Protein AF-A0A959T9B8-F1 (afdb_monomer_lite)

Secondary structure (DSSP, 8-state):
----HHHHHHHHHHHHHH-TTT-THHHHHHHHHHHHTT-HHHHHHHHHHHHHH---HHHHHHHHHHHHHHHHHHHHTTSPPP-------TTT--SS-EEEEEE-TTS-EEEEEEEEE-TTSTTTSEEEEEEEEEB-TTS-B-

Radius of gyration: 22.41 Å; chains: 1; bounding box: 40×40×54 Å

Sequence (142 aa):
LRGNDTEAMRWYREALQLAPRYFPNAYLHLADIEFRNQEYTAAEGHYKTFLDLNQDPVRADRARLGIDNCTFAARAIKQPVPFEPVNLGPGVNSAEPEYYPCVTADDRTLIYTRRVTAPEVRPYGMQEDFFVSHRGEDGSWG

Structure (mmCIF, N/CA/C/O backbone):
data_AF-A0A959T9B8-F1
#
_entry.id   AF-A0A959T9B8-F1
#
loop_
_atom_site.group_PDB
_atom_site.id
_atom_site.type_symbol
_atom_site.label_atom_id
_atom_site.label_alt_id
_atom_site.label_comp_id
_atom_site.label_asym_id
_atom_site.label_entity_id
_atom_site.label_seq_id
_atom_site.pdbx_PDB_ins_code
_atom_site.Cartn_x
_atom_site.Cartn_y
_atom_site.Cartn_z
_atom_site.occupancy
_atom_site.B_iso_or_equiv
_atom_site.auth_seq_id
_atom_site.auth_comp_id
_atom_site.auth_asym_id
_atom_site.auth_atom_id
_atom_site.pdbx_PDB_model_num
ATOM 1 N N . LEU A 1 1 ? 3.218 16.725 2.163 1.00 40.81 1 LEU A N 1
ATOM 2 C CA . LEU A 1 1 ? 3.086 16.951 3.620 1.00 40.81 1 LEU A CA 1
ATOM 3 C C . LEU A 1 1 ? 3.077 15.587 4.299 1.00 40.81 1 LEU A C 1
ATOM 5 O O . LEU A 1 1 ? 2.095 14.874 4.154 1.00 40.81 1 LEU A O 1
ATOM 9 N N . ARG A 1 2 ? 4.174 15.163 4.939 1.00 55.22 2 ARG A N 1
ATOM 10 C CA . ARG A 1 2 ? 4.113 13.999 5.838 1.00 55.22 2 ARG A CA 1
ATOM 11 C C . ARG A 1 2 ? 3.491 14.498 7.142 1.00 55.22 2 ARG A C 1
ATOM 13 O O . ARG A 1 2 ? 4.006 15.456 7.710 1.00 55.22 2 ARG A O 1
ATOM 20 N N . GLY A 1 3 ? 2.350 13.939 7.539 1.00 70.88 3 GLY A N 1
ATOM 21 C CA . GLY A 1 3 ? 1.735 14.252 8.830 1.00 70.88 3 GLY A CA 1
ATOM 22 C C . GLY A 1 3 ? 2.650 13.834 9.985 1.00 70.88 3 GLY A C 1
ATOM 23 O O . GLY A 1 3 ? 3.479 12.938 9.823 1.00 70.88 3 GLY A O 1
ATOM 24 N N . ASN A 1 4 ? 2.523 14.493 11.139 1.00 90.44 4 ASN A N 1
ATOM 25 C CA . ASN A 1 4 ? 3.246 14.118 12.354 1.00 90.44 4 ASN A CA 1
ATOM 26 C C . ASN A 1 4 ? 2.529 12.944 13.043 1.00 90.44 4 ASN A C 1
ATOM 28 O O . ASN A 1 4 ? 1.703 13.146 13.934 1.00 90.44 4 ASN A O 1
ATOM 32 N N . ASP A 1 5 ? 2.808 11.721 12.588 1.00 93.31 5 ASP A N 1
ATOM 33 C CA . ASP A 1 5 ? 2.138 10.508 13.073 1.00 93.31 5 ASP A CA 1
ATOM 34 C C . ASP A 1 5 ? 2.320 10.292 14.583 1.00 93.31 5 ASP A C 1
ATOM 36 O O . ASP A 1 5 ? 1.361 9.944 15.269 1.00 93.31 5 ASP A O 1
ATOM 40 N N . THR A 1 6 ? 3.513 10.560 15.123 1.00 93.31 6 THR A N 1
ATOM 41 C CA . THR A 1 6 ? 3.810 10.412 16.557 1.00 93.31 6 THR A CA 1
ATOM 42 C C . THR A 1 6 ? 2.903 11.286 17.415 1.00 93.31 6 THR A C 1
ATOM 44 O O . THR A 1 6 ? 2.336 10.835 18.412 1.00 93.31 6 THR A O 1
ATOM 47 N N . GLU A 1 7 ? 2.741 12.548 17.021 1.00 95.38 7 GLU A N 1
ATOM 48 C CA . GLU A 1 7 ? 1.877 13.482 17.734 1.00 95.38 7 GLU A CA 1
ATOM 49 C C . GLU A 1 7 ? 0.398 13.117 17.577 1.00 95.38 7 GLU A C 1
ATOM 51 O O . GLU A 1 7 ? -0.347 13.151 18.557 1.00 95.38 7 GLU A O 1
ATOM 56 N N . ALA A 1 8 ? -0.017 12.696 16.379 1.00 95.31 8 ALA A N 1
ATOM 57 C CA . ALA A 1 8 ? -1.379 12.235 16.140 1.00 95.31 8 ALA A CA 1
ATOM 58 C C . ALA A 1 8 ? -1.734 11.032 17.030 1.00 95.31 8 ALA A C 1
ATOM 60 O O . ALA A 1 8 ? -2.769 11.051 17.695 1.00 95.31 8 ALA A O 1
ATOM 61 N N . MET A 1 9 ? -0.864 10.018 17.107 1.00 96.31 9 MET A N 1
ATOM 62 C CA . MET A 1 9 ? -1.078 8.854 17.975 1.00 96.31 9 MET A CA 1
ATOM 63 C C . MET A 1 9 ? -1.196 9.250 19.446 1.00 96.31 9 MET A C 1
ATOM 65 O O . MET A 1 9 ? -2.078 8.742 20.137 1.00 96.31 9 MET A O 1
ATOM 69 N N . ARG A 1 10 ? -0.354 10.179 19.927 1.00 96.56 10 ARG A N 1
ATOM 70 C CA . ARG A 1 10 ? -0.446 10.680 21.307 1.00 96.56 10 ARG A CA 1
ATOM 71 C C . ARG A 1 10 ? -1.829 11.266 21.590 1.00 96.56 10 ARG A C 1
ATOM 73 O O . ARG A 1 10 ? -2.467 10.863 22.559 1.00 96.56 10 ARG A O 1
ATOM 80 N N . TRP A 1 11 ? -2.313 12.161 20.731 1.00 96.81 11 TRP A N 1
ATOM 81 C CA . TRP A 1 11 ? -3.612 12.807 20.928 1.00 96.81 11 TRP A CA 1
ATOM 82 C C . TRP A 1 11 ? -4.790 11.837 20.826 1.00 96.81 11 TRP A C 1
ATOM 84 O O . TRP A 1 11 ? -5.719 11.927 21.627 1.00 96.81 11 TRP A O 1
ATOM 94 N N . TYR A 1 12 ? -4.752 10.876 19.897 1.00 97.31 12 TYR A N 1
ATOM 95 C CA . TYR A 1 12 ? -5.780 9.834 19.831 1.00 97.31 12 TYR A CA 1
ATOM 96 C C . TYR A 1 12 ? -5.805 8.979 21.100 1.00 97.31 12 TYR A C 1
ATOM 98 O O . TYR A 1 12 ? -6.882 8.719 21.632 1.00 97.31 12 TYR A O 1
ATOM 106 N N . ARG A 1 13 ? -4.637 8.582 21.621 1.00 97.19 13 ARG A N 1
ATOM 107 C CA . ARG A 1 13 ? -4.535 7.807 22.867 1.00 97.19 13 ARG A CA 1
ATOM 108 C C . ARG A 1 13 ? -5.095 8.584 24.058 1.00 97.19 13 ARG A C 1
ATOM 110 O O . ARG A 1 13 ? -5.881 8.025 24.816 1.00 97.19 13 ARG A O 1
ATOM 117 N N . GLU A 1 14 ? -4.760 9.866 24.192 1.00 97.38 14 GLU A N 1
ATOM 118 C CA . GLU A 1 14 ? -5.315 10.730 25.246 1.00 97.38 14 GLU A CA 1
ATOM 119 C C . GLU A 1 14 ? -6.841 10.883 25.122 1.00 97.38 14 GLU A C 1
ATOM 121 O O . GLU A 1 14 ? -7.567 10.706 26.101 1.00 97.38 14 GLU A O 1
ATOM 126 N N . ALA A 1 15 ? -7.357 11.135 23.916 1.00 96.31 15 ALA A N 1
ATOM 127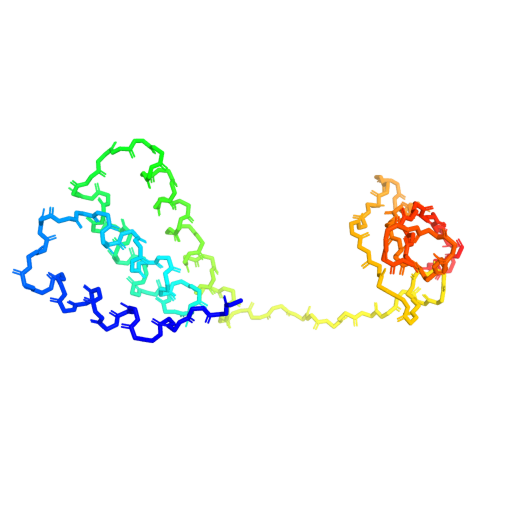 C CA . ALA A 1 15 ? -8.796 11.269 23.687 1.00 96.31 15 ALA A CA 1
ATOM 128 C C . ALA A 1 15 ? -9.566 9.980 24.031 1.00 96.31 15 ALA A C 1
ATOM 130 O O . ALA A 1 15 ? -10.628 10.034 24.657 1.00 96.31 15 ALA A O 1
ATOM 131 N N . LEU A 1 16 ? -9.018 8.819 23.663 1.00 97.00 16 LEU A N 1
ATOM 132 C CA . LEU A 1 16 ? -9.616 7.513 23.944 1.00 97.00 16 LEU A CA 1
ATOM 133 C C . LEU A 1 16 ? -9.558 7.138 25.432 1.00 97.00 16 LEU A C 1
ATOM 135 O O . LEU A 1 16 ? -10.438 6.419 25.899 1.00 97.00 16 LEU A O 1
ATOM 139 N N . GLN A 1 17 ? -8.582 7.643 26.194 1.00 96.00 17 GLN A N 1
ATOM 140 C CA . GLN A 1 17 ? -8.567 7.499 27.656 1.00 96.00 17 GLN A CA 1
ATOM 141 C C . GLN A 1 17 ? -9.678 8.316 28.324 1.00 96.00 17 GLN A C 1
ATOM 143 O O . GLN A 1 17 ? -10.295 7.848 29.279 1.00 96.00 17 GLN A O 1
ATOM 148 N N . LEU A 1 18 ? -9.945 9.525 27.822 1.00 96.75 18 LEU A N 1
ATOM 149 C CA . LEU A 1 18 ? -10.952 10.425 28.390 1.00 96.75 18 LEU A CA 1
ATOM 150 C C . LEU A 1 18 ? -12.382 9.996 28.052 1.00 96.75 18 LEU A C 1
ATOM 152 O O . LEU A 1 18 ? -13.266 10.048 28.906 1.00 96.75 18 LEU A O 1
ATOM 156 N N . ALA A 1 19 ? -12.628 9.599 26.804 1.00 95.06 19 ALA A N 1
ATOM 157 C CA . ALA A 1 19 ? -13.973 9.326 26.312 1.00 95.06 19 ALA A CA 1
ATOM 158 C C . ALA A 1 19 ? -13.985 8.151 25.313 1.00 95.06 19 ALA A C 1
ATOM 160 O O . ALA A 1 19 ? -14.275 8.346 24.128 1.00 95.06 19 ALA A O 1
ATOM 161 N N . PRO A 1 20 ? -13.733 6.908 25.773 1.00 93.19 20 PRO A N 1
ATOM 162 C CA . PRO A 1 20 ? -13.482 5.757 24.899 1.00 93.19 20 PRO A CA 1
ATOM 163 C C . PRO A 1 20 ? -14.638 5.441 23.945 1.00 93.19 20 PRO A C 1
ATOM 165 O O . PRO A 1 20 ? -14.424 4.968 22.839 1.00 93.19 20 PRO A O 1
ATOM 168 N N . ARG A 1 21 ? -15.889 5.720 24.328 1.00 94.50 21 ARG A N 1
ATOM 169 C CA . ARG A 1 21 ? -17.068 5.398 23.500 1.00 94.50 21 ARG A CA 1
ATOM 170 C C . ARG A 1 21 ? -17.642 6.596 22.745 1.00 94.50 21 ARG A C 1
ATOM 172 O O . ARG A 1 21 ? -18.585 6.414 21.984 1.00 94.50 21 ARG A O 1
ATOM 179 N N . TYR A 1 22 ? -17.107 7.802 22.956 1.00 95.12 22 TYR A N 1
ATOM 180 C CA . TYR A 1 22 ? -17.676 9.028 22.386 1.00 95.12 22 TYR A CA 1
ATOM 181 C C . TYR A 1 22 ? -17.505 9.092 20.867 1.00 95.12 22 TYR A C 1
ATOM 183 O O . TYR A 1 22 ? -18.433 9.456 20.149 1.00 95.12 22 TYR A O 1
ATOM 191 N N . PHE A 1 23 ? -16.332 8.696 20.370 1.00 95.06 23 PHE A N 1
ATOM 192 C CA . PHE A 1 23 ? -16.031 8.710 18.943 1.00 95.06 23 PHE A CA 1
ATOM 193 C C . PHE A 1 23 ? -15.336 7.410 18.518 1.00 95.06 23 PHE A C 1
ATOM 195 O O . PHE A 1 23 ? -14.112 7.380 18.409 1.00 95.06 23 PHE A O 1
ATOM 202 N N . PRO A 1 24 ? -16.093 6.329 18.239 1.00 95.19 24 PRO A N 1
ATOM 203 C CA . PRO A 1 24 ? -15.525 5.033 17.858 1.00 95.19 24 PRO A CA 1
ATOM 204 C C . PRO A 1 24 ? -14.532 5.103 16.693 1.00 95.19 24 PRO A C 1
ATOM 206 O O . PRO A 1 24 ? -13.533 4.393 16.692 1.00 95.19 24 PRO A O 1
ATOM 209 N N . ASN A 1 25 ? -14.747 6.006 15.729 1.00 96.31 25 ASN A N 1
ATOM 210 C CA . ASN A 1 25 ? -13.843 6.195 14.589 1.00 96.31 25 ASN A CA 1
ATOM 211 C C . ASN A 1 25 ? -12.412 6.599 15.001 1.00 96.31 25 ASN A C 1
ATOM 213 O O . ASN A 1 25 ? -11.493 6.385 14.214 1.00 96.31 25 ASN A O 1
ATOM 217 N N . ALA A 1 26 ? -12.194 7.137 16.209 1.00 97.31 26 ALA A N 1
ATOM 218 C CA . ALA A 1 26 ? -10.847 7.373 16.730 1.00 97.31 26 ALA A CA 1
ATOM 219 C C . ALA A 1 26 ? -10.027 6.080 16.813 1.00 97.31 26 ALA A C 1
ATOM 221 O O . ALA A 1 26 ? -8.841 6.115 16.503 1.00 97.31 26 ALA A O 1
ATOM 222 N N . TYR A 1 27 ? -10.644 4.942 17.152 1.00 98.25 27 TYR A N 1
ATOM 223 C CA . TYR A 1 27 ? -9.957 3.648 17.147 1.00 98.25 27 TYR A CA 1
ATOM 224 C C . TYR A 1 27 ? -9.520 3.239 15.742 1.00 98.25 27 TYR A C 1
ATOM 226 O O . TYR A 1 27 ? -8.388 2.806 15.564 1.00 98.25 27 TYR A O 1
ATOM 234 N N . LEU A 1 28 ? -10.384 3.427 14.738 1.00 97.94 28 LEU A N 1
ATOM 235 C CA . LEU A 1 28 ? -10.050 3.129 13.344 1.00 97.94 28 LEU A CA 1
ATOM 236 C C . LEU A 1 28 ? -8.872 3.987 12.865 1.00 97.94 28 LEU A C 1
ATOM 238 O O . LEU A 1 28 ? -7.911 3.466 12.312 1.00 97.94 28 LEU A O 1
ATOM 242 N N . HIS A 1 29 ? -8.928 5.297 13.118 1.00 97.25 29 HIS A N 1
ATOM 243 C CA . HIS A 1 29 ? -7.870 6.222 12.716 1.00 97.25 29 HIS A CA 1
ATOM 244 C C . HIS A 1 29 ? -6.556 5.976 13.455 1.00 97.25 29 HIS A C 1
ATOM 246 O O . HIS A 1 29 ? -5.498 6.020 12.831 1.00 97.25 29 HIS A O 1
ATOM 252 N N . LEU A 1 30 ? -6.608 5.696 14.759 1.00 98.19 30 LEU A N 1
ATOM 253 C CA . LEU A 1 30 ? -5.423 5.332 15.526 1.00 98.19 30 LEU A CA 1
ATOM 254 C C . LEU A 1 30 ? -4.800 4.045 14.977 1.00 98.19 30 LEU A C 1
ATOM 256 O O . LEU A 1 30 ? -3.604 4.038 14.699 1.00 98.19 30 LEU A O 1
ATOM 260 N N . ALA A 1 31 ? -5.612 3.019 14.714 1.00 98.31 31 ALA A N 1
ATOM 261 C CA . ALA A 1 31 ? -5.150 1.761 14.139 1.00 98.31 31 ALA A CA 1
ATOM 262 C C . ALA A 1 31 ? -4.491 1.941 12.758 1.00 98.31 31 ALA A C 1
ATOM 264 O O . ALA A 1 31 ? -3.456 1.336 12.482 1.00 98.31 31 ALA A O 1
ATOM 265 N N . ASP A 1 32 ? -5.036 2.811 11.897 1.00 97.75 32 ASP A N 1
ATOM 266 C CA . ASP A 1 32 ? -4.426 3.141 10.602 1.00 97.75 32 ASP A CA 1
ATOM 267 C C . ASP A 1 32 ? -3.037 3.783 10.761 1.00 97.75 32 ASP A C 1
ATOM 269 O O . ASP A 1 32 ? -2.124 3.525 9.971 1.00 97.75 32 ASP A O 1
ATOM 273 N N . ILE A 1 33 ? -2.872 4.670 11.748 1.00 97.44 33 ILE A N 1
ATOM 274 C CA . ILE A 1 33 ? -1.597 5.354 12.005 1.00 97.44 33 ILE A CA 1
ATOM 275 C C . ILE A 1 33 ? -0.590 4.371 12.603 1.00 97.44 33 ILE A C 1
ATOM 277 O O . ILE A 1 33 ? 0.543 4.303 12.128 1.00 97.44 33 ILE A O 1
ATOM 281 N N . GLU A 1 34 ? -1.010 3.575 13.583 1.00 97.94 34 GLU A N 1
ATOM 282 C CA . GLU A 1 34 ? -0.197 2.533 14.211 1.00 97.94 34 GLU A CA 1
ATOM 283 C C . GLU A 1 34 ? 0.285 1.508 13.181 1.00 97.94 34 GLU A C 1
ATOM 285 O O . GLU A 1 34 ? 1.474 1.196 13.137 1.00 97.94 34 GLU A O 1
ATOM 290 N N . PHE A 1 35 ? -0.591 1.066 12.273 1.00 97.75 35 PHE A N 1
ATOM 291 C CA . PHE A 1 35 ? -0.223 0.165 11.180 1.00 97.75 35 PHE A CA 1
ATOM 292 C C . PHE A 1 35 ? 0.887 0.755 10.299 1.00 97.75 35 PHE A C 1
ATOM 294 O O . PHE A 1 35 ? 1.896 0.097 10.045 1.00 97.75 35 PHE A O 1
ATOM 301 N N . ARG A 1 36 ? 0.748 2.019 9.868 1.00 95.44 36 ARG A N 1
ATOM 302 C CA . ARG A 1 36 ? 1.773 2.708 9.056 1.00 95.44 36 ARG A CA 1
ATOM 303 C C . ARG A 1 36 ? 3.099 2.892 9.799 1.00 95.44 36 ARG A C 1
ATOM 305 O O . ARG A 1 36 ? 4.139 2.988 9.153 1.00 95.44 36 ARG A O 1
ATOM 312 N N . ASN A 1 37 ? 3.060 2.919 11.130 1.00 95.69 37 ASN A N 1
ATOM 313 C CA . ASN A 1 37 ? 4.230 3.011 12.005 1.00 95.69 37 ASN A CA 1
ATOM 314 C C . ASN A 1 37 ? 4.722 1.635 12.488 1.00 95.69 37 ASN A C 1
ATOM 316 O O . ASN A 1 37 ? 5.583 1.562 13.359 1.00 95.69 37 ASN A O 1
ATOM 320 N N . GLN A 1 38 ? 4.236 0.546 11.880 1.00 95.88 38 GLN A N 1
ATOM 321 C CA . GLN A 1 38 ? 4.630 -0.836 12.167 1.00 95.88 38 GLN A CA 1
ATOM 322 C C . GLN A 1 38 ? 4.263 -1.330 13.581 1.00 95.88 38 GLN A C 1
ATOM 324 O O . GLN A 1 38 ? 4.744 -2.371 14.030 1.00 95.88 38 GLN A O 1
ATOM 329 N N . GLU A 1 39 ? 3.359 -0.637 14.278 1.00 97.06 39 GLU A N 1
ATOM 330 C CA . GLU A 1 39 ? 2.820 -1.026 15.587 1.00 97.06 39 GLU A CA 1
ATOM 331 C C . GLU A 1 39 ? 1.662 -2.037 15.431 1.00 97.06 39 GLU A C 1
ATOM 333 O O . GLU A 1 39 ? 0.559 -1.843 15.941 1.00 97.06 39 GLU A O 1
ATOM 338 N N . TYR A 1 40 ? 1.893 -3.136 14.700 1.00 97.75 40 TYR A N 1
ATOM 339 C CA . TYR A 1 40 ? 0.830 -4.041 14.223 1.00 97.75 40 TYR A CA 1
ATOM 340 C C . TYR A 1 40 ? -0.041 -4.640 15.332 1.00 97.75 40 TYR A C 1
ATOM 342 O O . TYR A 1 40 ? -1.250 -4.752 15.161 1.00 97.75 40 TYR A O 1
ATOM 350 N N . THR A 1 41 ? 0.545 -4.994 16.479 1.00 96.81 41 THR A N 1
ATOM 351 C CA . THR A 1 41 ? -0.211 -5.548 17.615 1.00 96.81 41 THR A CA 1
ATOM 352 C C . THR A 1 41 ? -1.187 -4.524 18.203 1.00 96.81 41 THR A C 1
ATOM 354 O O . THR A 1 41 ? -2.317 -4.874 18.538 1.00 96.81 41 THR A O 1
ATOM 357 N N . ALA A 1 42 ? -0.762 -3.262 18.330 1.00 97.75 42 ALA A N 1
ATOM 358 C CA . ALA A 1 42 ? -1.618 -2.187 18.831 1.00 97.75 42 ALA A CA 1
ATOM 359 C C . ALA A 1 42 ? -2.725 -1.866 17.818 1.00 97.75 42 ALA A C 1
ATOM 361 O O . ALA A 1 42 ? -3.903 -1.843 18.184 1.00 97.75 42 ALA A O 1
ATOM 362 N N . ALA A 1 43 ? -2.350 -1.756 16.539 1.00 98.50 43 ALA A N 1
ATOM 363 C CA . ALA A 1 43 ? -3.280 -1.513 15.445 1.00 98.50 43 ALA A CA 1
ATOM 364 C C . ALA A 1 43 ? -4.385 -2.578 15.389 1.00 98.50 43 ALA A C 1
ATOM 366 O O . ALA A 1 43 ? -5.568 -2.247 15.342 1.00 98.50 43 ALA A O 1
ATOM 367 N N . GLU A 1 44 ? -4.021 -3.861 15.461 1.00 98.50 44 GLU A N 1
ATOM 368 C CA . GLU A 1 44 ? -4.980 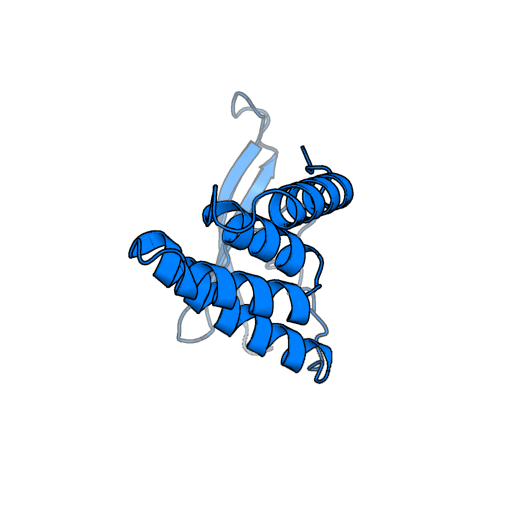-4.968 15.474 1.00 98.50 44 GLU A CA 1
ATOM 369 C C . GLU A 1 44 ? -5.967 -4.865 16.648 1.00 98.50 44 GLU A C 1
ATOM 371 O O . GLU A 1 44 ? -7.174 -5.047 16.467 1.00 98.50 44 GLU A O 1
ATOM 376 N N . GLY A 1 45 ? -5.475 -4.532 17.847 1.00 98.19 45 GLY A N 1
ATOM 377 C CA . GLY A 1 45 ? -6.313 -4.331 19.031 1.00 98.19 45 GLY A CA 1
ATOM 378 C C . GLY A 1 45 ? -7.321 -3.193 18.854 1.00 98.19 45 GLY A C 1
ATOM 379 O O . GLY A 1 45 ? -8.505 -3.345 19.173 1.00 98.19 45 GLY A O 1
ATOM 380 N N . HIS A 1 46 ? -6.886 -2.065 18.295 1.00 98.56 46 HIS A N 1
ATOM 381 C CA . HIS A 1 46 ? -7.766 -0.928 18.042 1.00 98.56 46 HIS A CA 1
ATOM 382 C C . HIS A 1 46 ? -8.756 -1.178 16.894 1.00 98.56 46 HIS A C 1
ATOM 384 O O . HIS A 1 46 ? -9.915 -0.785 17.021 1.00 98.56 46 HIS A O 1
ATOM 390 N N . TYR A 1 47 ? -8.385 -1.901 15.831 1.00 98.56 47 TYR A N 1
ATOM 391 C CA . TYR A 1 47 ? -9.351 -2.336 14.812 1.00 98.56 47 TYR A CA 1
ATOM 392 C C . TYR A 1 47 ? -10.441 -3.238 15.400 1.00 98.56 47 TYR A C 1
ATOM 394 O O . TYR A 1 47 ? -11.620 -3.049 15.102 1.00 98.56 47 TYR A O 1
ATOM 402 N N . LYS A 1 48 ? -10.073 -4.186 16.271 1.00 98.38 48 LYS A N 1
ATOM 403 C CA . LYS A 1 48 ? -11.039 -5.040 16.984 1.00 98.38 48 LYS A CA 1
ATOM 404 C C . LYS A 1 48 ? -11.974 -4.210 17.863 1.00 98.38 48 LYS A C 1
ATOM 406 O O . LYS A 1 48 ? -13.187 -4.353 17.772 1.00 98.38 48 LYS A O 1
ATOM 411 N N . THR A 1 49 ? -11.416 -3.261 18.612 1.00 98.00 49 THR A N 1
ATOM 412 C CA . THR A 1 49 ? -12.202 -2.358 19.467 1.00 98.00 49 THR A CA 1
ATOM 413 C C . THR A 1 49 ? -13.163 -1.493 18.645 1.00 98.00 49 THR A C 1
ATOM 415 O O . THR A 1 49 ? -14.305 -1.273 19.044 1.00 98.00 49 THR A O 1
ATOM 418 N N . PHE A 1 50 ? -12.738 -1.022 17.469 1.00 98.19 50 PHE A N 1
ATOM 419 C CA . PHE A 1 50 ? -13.612 -0.309 16.541 1.00 98.19 50 PHE A CA 1
ATOM 420 C C . PHE A 1 50 ? -14.808 -1.168 16.105 1.00 98.19 50 PHE A C 1
ATOM 422 O O . PHE A 1 50 ? -15.939 -0.683 16.142 1.00 98.19 50 PHE A O 1
ATOM 429 N N . LEU A 1 51 ? -14.570 -2.431 15.730 1.00 97.62 51 LEU A N 1
ATOM 430 C CA . LEU A 1 51 ? -15.617 -3.365 15.298 1.00 97.62 51 LEU A CA 1
ATOM 431 C C . LEU A 1 51 ? -16.636 -3.673 16.406 1.00 97.62 51 LEU A C 1
ATOM 433 O O . LEU A 1 51 ? -17.817 -3.853 16.110 1.00 97.62 51 LEU A O 1
ATOM 437 N N . ASP A 1 52 ? -16.207 -3.671 17.670 1.00 96.81 52 ASP A N 1
ATOM 438 C CA . ASP A 1 52 ? -17.101 -3.847 18.821 1.00 96.81 52 ASP A CA 1
ATOM 439 C C . ASP A 1 52 ? -18.011 -2.626 19.061 1.00 96.81 52 ASP A C 1
ATOM 441 O O . ASP A 1 52 ? -19.095 -2.744 19.638 1.00 96.81 52 ASP A O 1
ATOM 445 N N . LEU A 1 53 ? -17.577 -1.435 18.636 1.00 95.56 53 LEU A N 1
ATOM 446 C CA . LEU A 1 53 ? -18.249 -0.161 18.916 1.00 95.56 53 LEU A CA 1
ATOM 447 C C . LEU A 1 53 ? -19.025 0.413 17.726 1.00 95.56 53 LEU A C 1
ATOM 449 O O . LEU A 1 53 ? -19.917 1.238 17.932 1.00 95.56 53 LEU A O 1
ATOM 453 N N . ASN A 1 54 ? -18.683 0.033 16.496 1.00 91.88 54 ASN A N 1
ATOM 454 C CA . ASN A 1 54 ? -19.268 0.583 15.280 1.00 91.88 54 ASN A CA 1
ATOM 455 C C . ASN A 1 54 ? -19.420 -0.499 14.200 1.00 91.88 54 ASN A C 1
ATOM 457 O O . ASN A 1 54 ? -18.460 -1.171 13.834 1.00 91.88 54 ASN A O 1
ATOM 461 N N . GLN A 1 55 ? -20.635 -0.622 13.659 1.00 88.50 55 GLN A N 1
ATOM 462 C CA . GLN A 1 55 ? -20.989 -1.598 12.622 1.00 88.50 55 GLN A CA 1
ATOM 463 C C . GLN A 1 55 ? -21.260 -0.958 11.250 1.00 88.50 55 GLN A C 1
ATOM 465 O O . GLN A 1 55 ? -21.854 -1.594 10.383 1.00 88.50 55 GLN A O 1
ATOM 470 N N . ASP A 1 56 ? -20.838 0.293 11.034 1.00 94.88 56 ASP A N 1
ATOM 471 C CA . ASP A 1 56 ? -20.861 0.928 9.713 1.00 94.88 56 ASP A CA 1
ATOM 472 C C . ASP A 1 56 ? -20.138 0.038 8.680 1.00 94.88 56 ASP A C 1
ATOM 474 O O . ASP A 1 56 ? -18.933 -0.185 8.834 1.00 94.88 56 ASP A O 1
ATOM 478 N N . PRO A 1 57 ? -20.824 -0.474 7.636 1.00 95.19 57 PRO A N 1
ATOM 479 C CA . PRO A 1 57 ? -20.285 -1.546 6.798 1.00 95.19 57 PRO A CA 1
ATOM 480 C C . PRO A 1 57 ? -18.943 -1.206 6.148 1.00 95.19 57 PRO A C 1
ATOM 482 O O . PRO A 1 57 ? -18.002 -1.990 6.236 1.00 95.19 57 PRO A O 1
ATOM 485 N N . VAL A 1 58 ? -18.824 -0.001 5.580 1.00 96.38 58 VAL A N 1
ATOM 486 C CA . VAL A 1 58 ? -17.617 0.444 4.864 1.00 96.38 58 VAL A CA 1
ATOM 487 C C . VAL A 1 58 ? -16.414 0.518 5.802 1.00 96.38 58 VAL A C 1
ATOM 489 O O . VAL A 1 58 ? -15.325 0.038 5.481 1.00 96.38 58 VAL A O 1
ATOM 492 N N . ARG A 1 59 ? -16.586 1.113 6.986 1.00 96.56 59 ARG A N 1
ATOM 493 C CA . ARG A 1 59 ? -15.501 1.190 7.970 1.00 96.56 59 ARG A CA 1
ATOM 494 C C . ARG A 1 59 ? -15.201 -0.164 8.603 1.00 96.56 59 ARG A C 1
ATOM 496 O O . ARG A 1 59 ? -14.043 -0.436 8.905 1.00 96.56 59 ARG A O 1
ATOM 503 N N . ALA A 1 60 ? -16.209 -1.011 8.787 1.00 97.06 60 ALA A N 1
ATOM 504 C CA . ALA A 1 60 ? -16.029 -2.354 9.315 1.00 97.06 60 ALA A CA 1
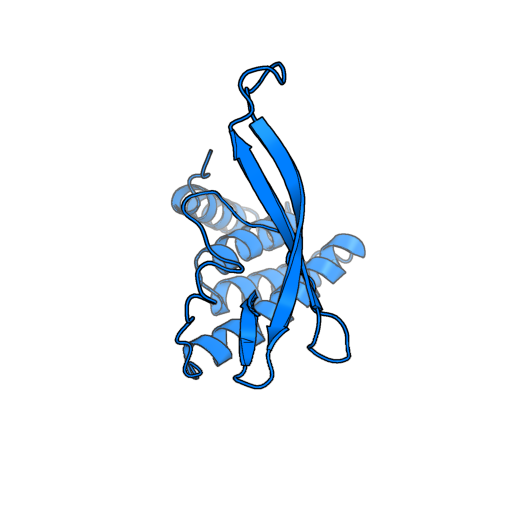ATOM 505 C C . ALA A 1 60 ? -15.239 -3.245 8.339 1.00 97.06 60 ALA A C 1
ATOM 507 O O . ALA A 1 60 ? -14.339 -3.961 8.772 1.00 97.06 60 ALA A O 1
ATOM 508 N N . ASP A 1 61 ? -15.502 -3.154 7.031 1.00 97.50 61 ASP A N 1
ATOM 509 C CA . ASP A 1 61 ? -14.704 -3.831 5.997 1.00 97.50 61 ASP A CA 1
ATOM 510 C C . ASP A 1 61 ? -13.252 -3.354 6.013 1.00 97.50 61 ASP A C 1
ATOM 512 O O . ASP A 1 61 ? -12.325 -4.165 6.004 1.00 97.50 61 ASP A O 1
ATOM 516 N N . ARG A 1 62 ? -13.041 -2.039 6.133 1.00 97.50 62 ARG A N 1
ATOM 517 C CA . ARG A 1 62 ? -11.698 -1.472 6.285 1.00 97.50 62 ARG A CA 1
ATOM 518 C C . ARG A 1 62 ? -10.985 -1.991 7.536 1.00 97.50 62 ARG A C 1
ATOM 520 O O . ARG A 1 62 ? -9.809 -2.326 7.452 1.00 97.50 62 ARG A O 1
ATOM 527 N N . ALA A 1 63 ? -11.667 -2.062 8.679 1.00 98.12 63 ALA A N 1
ATOM 528 C CA . ALA A 1 63 ? -11.080 -2.560 9.921 1.00 98.12 63 ALA A CA 1
ATOM 529 C C . ALA A 1 63 ? -10.722 -4.051 9.837 1.00 98.12 63 ALA A C 1
ATOM 531 O O . ALA A 1 63 ? -9.648 -4.443 10.287 1.00 98.12 63 ALA A O 1
ATOM 532 N N . ARG A 1 64 ? -11.577 -4.873 9.211 1.00 98.25 64 ARG A N 1
ATOM 533 C CA . ARG A 1 64 ? -11.287 -6.292 8.942 1.00 98.25 64 ARG A CA 1
ATOM 534 C C . ARG A 1 64 ? -10.052 -6.458 8.061 1.00 98.25 64 ARG A C 1
ATOM 536 O O . ARG A 1 64 ? -9.129 -7.163 8.452 1.00 98.25 64 ARG A O 1
ATOM 543 N N . LEU A 1 65 ? -9.987 -5.725 6.948 1.00 98.31 65 LEU A N 1
ATOM 544 C CA . LEU A 1 65 ? -8.798 -5.697 6.093 1.00 98.31 65 LEU A CA 1
ATOM 545 C C . LEU A 1 65 ? -7.553 -5.235 6.872 1.00 98.31 65 LEU A C 1
ATOM 547 O O . LEU A 1 65 ? -6.466 -5.778 6.697 1.00 98.31 65 LEU A O 1
ATOM 551 N N . GLY A 1 66 ? -7.708 -4.252 7.762 1.00 98.44 66 GLY A N 1
ATOM 552 C CA . GLY A 1 66 ? -6.655 -3.796 8.666 1.00 98.44 66 GLY A CA 1
ATOM 553 C C . GLY A 1 66 ? -6.118 -4.906 9.576 1.00 98.44 66 GLY A C 1
ATOM 554 O O . GLY A 1 66 ? -4.903 -5.047 9.702 1.00 98.44 66 GLY A O 1
ATOM 555 N N . ILE A 1 67 ? -6.996 -5.726 10.161 1.00 98.62 67 ILE A N 1
ATOM 556 C CA . ILE A 1 67 ? -6.630 -6.888 10.993 1.00 98.62 67 ILE A CA 1
ATOM 557 C C . ILE A 1 67 ? -5.874 -7.940 10.172 1.00 98.62 67 ILE A C 1
ATOM 559 O O . ILE A 1 67 ? -4.825 -8.421 10.614 1.00 98.62 67 ILE A O 1
ATOM 563 N N . ASP A 1 68 ? -6.356 -8.259 8.969 1.00 98.56 68 ASP A N 1
ATOM 564 C CA . ASP A 1 68 ? -5.698 -9.218 8.073 1.00 98.56 68 ASP A CA 1
ATOM 565 C C . ASP A 1 68 ? -4.292 -8.733 7.688 1.00 98.56 68 ASP A C 1
ATOM 567 O O . ASP A 1 68 ? -3.313 -9.484 7.761 1.00 98.56 68 ASP A O 1
ATOM 571 N N . ASN A 1 69 ? -4.163 -7.440 7.381 1.00 98.38 69 ASN A N 1
ATOM 572 C CA . ASN A 1 69 ? -2.883 -6.806 7.082 1.00 98.38 69 ASN A CA 1
ATOM 573 C C . ASN A 1 69 ? -1.931 -6.817 8.286 1.00 98.38 69 ASN A C 1
ATOM 575 O O . ASN A 1 69 ? -0.748 -7.108 8.112 1.00 98.38 69 ASN A O 1
ATOM 579 N N . CYS A 1 70 ? -2.415 -6.528 9.502 1.00 98.50 70 CYS A N 1
ATOM 580 C CA . CYS A 1 70 ? -1.604 -6.610 10.725 1.00 98.50 70 CYS A CA 1
ATOM 581 C C . CYS A 1 70 ? -1.074 -8.032 10.933 1.00 98.50 70 CYS A C 1
ATOM 583 O O . CYS A 1 70 ? 0.118 -8.219 11.186 1.00 98.50 70 CYS A O 1
ATOM 585 N N . THR A 1 71 ? -1.944 -9.030 10.761 1.00 97.06 71 THR A N 1
ATOM 586 C CA . THR A 1 71 ? -1.603 -10.452 10.896 1.00 97.06 71 THR A CA 1
ATOM 587 C C . THR A 1 71 ? -0.520 -10.855 9.898 1.00 97.06 71 THR A C 1
ATOM 589 O O . THR A 1 71 ? 0.489 -11.464 10.271 1.00 97.06 71 THR A O 1
ATOM 592 N N . PHE A 1 72 ? -0.696 -10.482 8.628 1.00 96.75 72 PHE A N 1
ATOM 593 C CA . PHE A 1 72 ? 0.291 -10.738 7.585 1.00 96.75 72 PHE A CA 1
ATOM 594 C C . PHE A 1 72 ? 1.622 -10.039 7.883 1.00 96.75 72 PHE A C 1
ATOM 596 O O . PHE A 1 72 ? 2.661 -10.697 7.897 1.00 96.75 72 PHE A O 1
ATOM 603 N N . ALA A 1 73 ? 1.605 -8.735 8.170 1.00 96.38 73 ALA A N 1
ATOM 604 C CA . ALA A 1 73 ? 2.813 -7.941 8.382 1.00 96.38 73 ALA A CA 1
ATOM 605 C C . ALA A 1 73 ? 3.622 -8.424 9.597 1.00 96.38 73 ALA A C 1
ATOM 607 O O . ALA A 1 73 ? 4.838 -8.610 9.501 1.00 96.38 73 ALA A O 1
ATOM 608 N N . ALA A 1 74 ? 2.949 -8.719 10.716 1.00 94.38 74 ALA A N 1
ATOM 609 C CA . ALA A 1 74 ? 3.584 -9.241 11.925 1.00 94.38 74 ALA A CA 1
ATOM 610 C C . ALA A 1 74 ? 4.275 -10.597 11.694 1.00 94.38 74 ALA A C 1
ATOM 612 O O . ALA A 1 74 ? 5.294 -10.891 12.329 1.00 94.38 74 ALA A O 1
ATOM 613 N N . ARG A 1 75 ? 3.741 -11.423 10.784 1.00 94.25 75 ARG A N 1
ATOM 614 C CA . ARG A 1 75 ? 4.375 -12.673 10.349 1.00 94.25 75 ARG A CA 1
ATOM 615 C C . ARG A 1 75 ? 5.516 -12.419 9.362 1.00 94.25 75 ARG A C 1
ATOM 617 O O . ARG A 1 75 ? 6.599 -12.963 9.558 1.00 94.25 75 ARG A O 1
ATOM 624 N N . ALA A 1 76 ? 5.283 -11.614 8.328 1.00 93.75 76 ALA A N 1
ATOM 625 C CA . ALA A 1 76 ? 6.225 -11.374 7.237 1.00 93.75 76 ALA A CA 1
ATOM 626 C C . ALA A 1 76 ? 7.542 -10.757 7.730 1.00 93.75 76 ALA A C 1
ATOM 628 O O . ALA A 1 76 ? 8.613 -11.175 7.305 1.00 93.75 76 ALA A O 1
ATOM 629 N N . ILE A 1 77 ? 7.487 -9.841 8.701 1.00 91.88 77 ILE A N 1
ATOM 630 C CA . ILE A 1 77 ? 8.693 -9.223 9.281 1.00 91.88 77 ILE A CA 1
ATOM 631 C C . ILE A 1 77 ? 9.548 -10.234 10.055 1.00 91.88 77 ILE A C 1
ATOM 633 O O . ILE A 1 77 ? 10.770 -10.124 10.083 1.00 91.88 77 ILE A O 1
ATOM 637 N N . LYS A 1 78 ? 8.923 -11.247 10.666 1.00 92.88 78 LYS A N 1
ATOM 638 C CA . LYS A 1 78 ? 9.634 -12.330 11.366 1.00 92.88 78 LYS A CA 1
ATOM 639 C C . LYS A 1 78 ? 10.167 -13.399 10.412 1.00 92.88 78 LYS A C 1
ATOM 641 O O . LYS A 1 78 ? 11.012 -14.194 10.808 1.00 92.88 78 LYS A O 1
ATOM 646 N N . GLN A 1 79 ? 9.644 -13.448 9.190 1.00 93.75 79 GLN A N 1
ATOM 647 C CA . GLN A 1 79 ? 9.980 -14.430 8.161 1.00 93.75 79 GLN A CA 1
ATOM 648 C C . GLN A 1 79 ? 10.357 -13.702 6.864 1.00 93.75 79 GLN A C 1
ATOM 650 O O . GLN A 1 79 ? 9.636 -13.832 5.871 1.00 93.75 79 GLN A O 1
ATOM 655 N N . PRO A 1 80 ? 11.448 -12.907 6.860 1.00 91.06 80 PRO A N 1
ATOM 656 C CA . PRO A 1 80 ? 11.856 -12.205 5.656 1.00 91.06 80 PRO A CA 1
ATOM 657 C C . PRO A 1 80 ? 12.194 -13.226 4.569 1.00 91.06 80 PRO A C 1
ATOM 659 O O . PRO A 1 80 ? 12.948 -14.174 4.795 1.00 91.06 80 PRO A O 1
ATOM 662 N N . VAL A 1 81 ? 11.623 -13.033 3.386 1.00 90.12 81 VAL A N 1
ATOM 663 C CA . VAL A 1 81 ? 12.022 -13.782 2.194 1.00 90.12 81 VAL A CA 1
ATOM 664 C C . VAL A 1 81 ? 13.243 -13.105 1.568 1.00 90.12 81 VAL A C 1
ATOM 666 O O . VAL A 1 81 ? 13.352 -11.878 1.655 1.00 90.12 81 VAL A O 1
ATOM 669 N N . PRO A 1 82 ? 14.165 -13.856 0.939 1.00 90.62 82 PRO A N 1
ATOM 670 C CA . PRO A 1 82 ? 15.238 -13.254 0.159 1.00 90.62 82 PRO A CA 1
ATOM 671 C C . PRO A 1 82 ? 14.649 -12.309 -0.893 1.00 90.62 82 PRO A C 1
ATOM 673 O O . PRO A 1 82 ? 13.848 -12.725 -1.729 1.00 90.62 82 PRO A O 1
ATOM 676 N N . PHE A 1 83 ? 15.017 -11.034 -0.819 1.00 89.25 83 PHE A N 1
ATOM 677 C CA . PHE A 1 83 ? 14.578 -10.006 -1.752 1.00 89.25 83 PHE A CA 1
ATOM 678 C C . PHE A 1 83 ? 15.790 -9.192 -2.188 1.00 89.25 83 PHE A C 1
ATOM 680 O O . PHE A 1 83 ? 16.304 -8.365 -1.437 1.00 89.25 83 PHE A O 1
ATOM 687 N N . GLU A 1 84 ? 16.249 -9.458 -3.403 1.00 90.56 84 GLU A N 1
ATOM 688 C CA . GLU A 1 84 ? 17.386 -8.791 -4.027 1.00 90.56 84 GLU A CA 1
ATOM 689 C C . GLU A 1 84 ? 16.924 -8.281 -5.399 1.00 90.56 84 GLU A C 1
ATOM 691 O O . GLU A 1 84 ? 16.985 -9.017 -6.385 1.00 90.56 84 GLU A O 1
ATOM 696 N N . PRO A 1 85 ? 16.333 -7.072 -5.473 1.00 89.38 85 PRO A N 1
ATOM 697 C CA . PRO A 1 85 ? 15.849 -6.535 -6.735 1.00 89.38 85 PRO A CA 1
ATOM 698 C C . PRO A 1 85 ? 17.032 -6.269 -7.668 1.00 89.38 85 PRO A C 1
ATOM 700 O O . PRO A 1 85 ? 17.971 -5.555 -7.313 1.00 89.38 85 PRO A O 1
ATOM 703 N N . VAL A 1 86 ? 16.965 -6.824 -8.875 1.00 91.31 86 VAL A N 1
ATOM 704 C CA . VAL A 1 86 ? 17.988 -6.653 -9.909 1.00 91.31 86 VAL A CA 1
ATOM 705 C C . VAL A 1 86 ? 17.466 -5.688 -10.966 1.00 91.31 86 VAL A C 1
ATOM 707 O O . VAL A 1 86 ? 16.322 -5.787 -11.407 1.00 91.31 86 VAL A O 1
ATOM 710 N N . ASN A 1 87 ? 18.313 -4.745 -11.367 1.00 93.06 87 ASN A N 1
ATOM 711 C CA . ASN A 1 87 ? 18.045 -3.870 -12.502 1.00 93.06 87 ASN A CA 1
ATOM 712 C C . ASN A 1 87 ? 17.897 -4.720 -13.780 1.00 93.06 87 ASN A C 1
ATOM 714 O O . ASN A 1 87 ? 18.755 -5.550 -14.072 1.00 93.06 87 ASN A O 1
ATOM 718 N N . LEU A 1 88 ? 16.820 -4.511 -14.539 1.00 93.88 88 LEU A N 1
ATOM 719 C CA . LEU A 1 88 ? 16.472 -5.290 -15.733 1.00 93.88 88 LEU A CA 1
ATOM 720 C C . LEU A 1 88 ? 17.326 -4.939 -16.965 1.00 93.88 88 LEU A C 1
ATOM 722 O O . LEU A 1 88 ? 17.135 -5.514 -18.034 1.00 93.88 88 LEU A O 1
ATOM 726 N N . GLY A 1 89 ? 18.281 -4.022 -16.813 1.00 95.56 89 GLY A N 1
ATOM 727 C CA . GLY A 1 89 ? 19.173 -3.561 -17.864 1.00 95.56 89 GLY A CA 1
ATOM 728 C C . GLY A 1 89 ? 18.626 -2.350 -18.626 1.00 95.56 89 GLY A C 1
ATOM 729 O O . GLY A 1 89 ? 17.504 -1.896 -18.380 1.00 95.56 89 GLY A O 1
ATOM 730 N N . PRO A 1 90 ? 19.415 -1.816 -19.577 1.00 94.44 90 PRO A N 1
ATOM 731 C CA . PRO A 1 90 ? 19.095 -0.581 -20.298 1.00 94.44 90 PRO A CA 1
ATOM 732 C C . PRO A 1 90 ? 17.848 -0.680 -21.190 1.00 94.44 90 PRO A C 1
ATOM 734 O O . PRO A 1 90 ? 17.285 0.352 -21.554 1.00 94.44 90 PRO A O 1
ATOM 737 N N . GLY A 1 91 ? 17.392 -1.896 -21.520 1.00 94.00 91 GLY A N 1
ATOM 738 C CA . GLY A 1 91 ? 16.131 -2.111 -22.233 1.00 94.00 91 GLY A CA 1
ATOM 739 C C . GLY A 1 91 ? 14.894 -1.719 -21.422 1.00 94.00 91 GLY A C 1
ATOM 740 O O . GLY A 1 91 ? 13.845 -1.479 -22.006 1.00 94.00 91 GLY A O 1
ATOM 741 N N . VAL A 1 92 ? 15.018 -1.585 -20.094 1.00 96.31 92 VAL A N 1
ATOM 742 C CA . VAL A 1 92 ? 13.907 -1.202 -19.207 1.00 96.31 92 VAL A CA 1
ATOM 743 C C . VAL A 1 92 ? 14.288 -0.057 -18.281 1.00 96.31 92 VAL A C 1
ATOM 745 O O . VAL A 1 92 ? 13.593 0.954 -18.251 1.00 96.31 92 VAL A O 1
ATOM 748 N N . ASN A 1 93 ? 15.384 -0.177 -17.532 1.00 96.19 93 ASN A N 1
ATOM 749 C CA . ASN A 1 93 ? 15.773 0.824 -16.546 1.00 96.19 93 ASN A CA 1
ATOM 750 C C . ASN A 1 93 ? 16.679 1.889 -17.159 1.00 96.19 93 ASN A C 1
ATOM 752 O O . ASN A 1 93 ? 17.705 1.578 -17.767 1.00 96.19 93 ASN A O 1
ATOM 756 N N . SER A 1 94 ? 16.328 3.152 -16.942 1.00 94.44 94 SER A N 1
ATOM 757 C CA . SER A 1 94 ? 17.130 4.300 -17.355 1.00 94.44 94 SER A CA 1
ATOM 758 C C . SER A 1 94 ? 17.416 5.236 -16.176 1.00 94.44 94 SER A C 1
ATOM 760 O O . SER A 1 94 ? 17.192 4.892 -15.016 1.00 94.44 94 SER A O 1
ATOM 762 N N . ALA A 1 95 ? 17.979 6.412 -16.464 1.00 94.69 95 ALA A N 1
ATOM 763 C CA . ALA A 1 95 ? 18.078 7.490 -15.481 1.00 94.69 95 ALA A CA 1
ATOM 764 C C . ALA A 1 95 ? 16.733 8.212 -15.270 1.00 94.69 95 ALA A C 1
ATOM 766 O O . ALA A 1 95 ? 16.569 8.925 -14.280 1.00 94.69 95 ALA A O 1
ATOM 767 N N . GLU A 1 96 ? 15.792 8.039 -16.201 1.00 94.81 96 GLU A N 1
ATOM 768 C CA . GLU A 1 96 ? 14.453 8.602 -16.118 1.00 94.81 96 GLU A CA 1
ATOM 769 C C . GLU A 1 96 ? 13.530 7.685 -15.310 1.00 94.81 96 GLU A C 1
ATOM 771 O O . GLU A 1 96 ? 13.766 6.482 -15.228 1.00 94.81 96 GLU A O 1
ATOM 776 N N . PRO A 1 97 ? 12.452 8.212 -14.717 1.00 95.00 97 PRO A N 1
ATOM 777 C CA . PRO A 1 97 ? 11.545 7.375 -13.953 1.00 95.00 97 PRO A CA 1
ATOM 778 C C . PRO A 1 97 ? 10.672 6.471 -14.835 1.00 95.00 97 PRO A C 1
ATOM 780 O O . PRO A 1 97 ? 9.972 6.957 -15.729 1.00 95.00 97 PRO A O 1
ATOM 783 N N . GLU A 1 98 ? 10.656 5.173 -14.521 1.00 96.12 98 GLU A N 1
ATOM 784 C CA . GLU A 1 98 ? 9.730 4.186 -15.087 1.00 96.12 98 GLU A CA 1
ATOM 785 C C . GLU A 1 98 ? 8.636 3.763 -14.097 1.00 96.12 98 GLU A C 1
ATOM 787 O O . GLU A 1 98 ? 8.907 3.509 -12.919 1.00 96.12 98 GLU A O 1
ATOM 792 N N . TYR A 1 99 ? 7.395 3.646 -14.578 1.00 94.44 99 TYR A N 1
ATOM 793 C CA . TYR A 1 99 ? 6.221 3.346 -13.759 1.00 94.44 99 TYR A CA 1
ATOM 794 C C . TYR A 1 99 ? 5.270 2.347 -14.427 1.00 94.44 99 TYR A C 1
ATOM 796 O O . TYR A 1 99 ? 5.377 2.029 -15.609 1.00 94.44 99 TYR A O 1
ATOM 804 N N . TYR A 1 100 ? 4.322 1.854 -13.625 1.00 95.12 100 TYR A N 1
ATOM 805 C CA . TYR A 1 100 ? 3.185 1.036 -14.058 1.00 95.12 100 TYR A CA 1
ATOM 806 C C . TYR A 1 100 ? 3.540 -0.144 -14.991 1.00 95.12 100 TYR A C 1
ATOM 808 O O . TYR A 1 100 ? 2.915 -0.290 -16.043 1.00 95.12 100 TYR A O 1
ATOM 816 N N . PRO A 1 101 ? 4.524 -0.997 -14.630 1.00 95.94 101 PRO A N 1
ATOM 817 C CA . PRO A 1 101 ? 4.891 -2.135 -15.459 1.00 95.94 101 PRO A CA 1
ATOM 818 C C . PRO A 1 101 ? 3.768 -3.179 -15.512 1.00 95.94 101 PRO A C 1
ATOM 820 O O . PRO A 1 101 ? 3.132 -3.491 -14.503 1.00 95.94 101 PRO A O 1
ATOM 823 N N . CYS A 1 102 ? 3.579 -3.766 -16.686 1.00 96.50 102 CYS A N 1
ATOM 824 C CA . CYS A 1 102 ? 2.700 -4.893 -16.954 1.00 96.50 102 CYS A CA 1
ATOM 825 C C . CYS A 1 102 ? 3.455 -5.907 -17.815 1.00 96.50 102 CYS A C 1
ATOM 827 O O . CYS A 1 102 ? 3.959 -5.557 -18.881 1.00 96.50 102 CYS A O 1
ATOM 829 N N . VAL A 1 103 ? 3.529 -7.157 -17.359 1.00 96.31 103 VAL A N 1
ATOM 830 C CA . VAL A 1 103 ? 4.096 -8.263 -18.135 1.00 96.31 103 VAL A CA 1
ATOM 831 C C . VAL A 1 103 ? 2.966 -9.098 -18.732 1.00 96.31 103 VAL A C 1
ATOM 833 O O . VAL A 1 103 ? 1.958 -9.360 -18.071 1.00 96.31 103 VAL A O 1
ATOM 836 N N . THR A 1 104 ? 3.100 -9.489 -19.996 1.00 96.81 104 THR A N 1
ATOM 837 C CA . THR A 1 104 ? 2.154 -10.400 -20.647 1.00 96.81 104 THR A CA 1
ATOM 838 C C . THR A 1 104 ? 2.195 -11.786 -20.007 1.00 96.81 104 THR A C 1
ATOM 840 O O . THR A 1 104 ? 3.214 -12.205 -19.475 1.00 96.81 104 THR A O 1
ATOM 843 N N . ALA A 1 105 ? 1.087 -12.531 -20.081 1.00 96.50 105 ALA A N 1
ATOM 844 C CA . ALA A 1 105 ? 0.962 -13.846 -19.438 1.00 96.50 105 ALA A CA 1
ATOM 845 C C . ALA A 1 105 ? 1.933 -14.919 -19.971 1.00 96.50 105 ALA A C 1
ATOM 847 O O . ALA A 1 105 ? 2.079 -15.970 -19.356 1.00 96.50 105 ALA A O 1
ATOM 848 N N . ASP A 1 106 ? 2.552 -14.681 -21.129 1.00 95.94 106 ASP A N 1
ATOM 849 C CA . ASP A 1 106 ? 3.600 -15.528 -21.697 1.00 95.94 106 ASP A CA 1
ATOM 850 C C . ASP A 1 106 ? 5.019 -15.120 -21.254 1.00 95.94 106 ASP A C 1
ATOM 852 O O . ASP A 1 106 ? 5.988 -15.714 -21.722 1.00 95.94 106 ASP A O 1
ATOM 856 N N . ASP A 1 107 ? 5.144 -14.116 -20.379 1.00 93.94 107 ASP A N 1
ATOM 857 C CA . ASP A 1 107 ? 6.392 -13.532 -19.875 1.00 93.94 107 ASP A CA 1
ATOM 858 C C . ASP A 1 107 ? 7.321 -12.965 -20.966 1.00 93.94 107 ASP A C 1
ATOM 860 O O . ASP A 1 107 ? 8.533 -12.837 -20.766 1.00 93.94 107 ASP A O 1
ATOM 864 N N . ARG A 1 108 ? 6.775 -12.616 -22.142 1.00 96.81 108 ARG A N 1
ATOM 865 C CA . ARG A 1 108 ? 7.579 -12.164 -23.294 1.00 96.81 108 ARG A CA 1
ATOM 866 C C . ARG A 1 108 ? 7.591 -10.669 -23.527 1.00 96.81 108 ARG A C 1
ATOM 868 O O . ARG A 1 108 ? 8.489 -10.189 -24.214 1.00 96.81 108 ARG A O 1
ATOM 875 N N . THR A 1 109 ? 6.603 -9.938 -23.027 1.00 97.62 109 THR A N 1
ATOM 876 C CA . THR A 1 109 ? 6.458 -8.509 -23.306 1.00 97.62 109 THR A CA 1
ATOM 877 C C . THR A 1 109 ? 6.207 -7.751 -22.016 1.00 97.62 109 THR A C 1
ATOM 879 O O . THR A 1 109 ? 5.260 -8.043 -21.290 1.00 97.62 109 THR A O 1
ATOM 882 N N . LEU A 1 110 ? 7.056 -6.764 -21.751 1.00 97.69 110 LEU A N 1
ATOM 883 C CA . LEU A 1 110 ? 6.932 -5.822 -20.654 1.00 97.69 110 LEU A CA 1
ATOM 884 C C . LEU A 1 110 ? 6.501 -4.475 -21.225 1.00 97.69 110 LEU A C 1
ATOM 886 O O . LEU A 1 110 ? 7.214 -3.873 -22.022 1.00 97.69 110 LEU A O 1
ATOM 890 N N . ILE A 1 111 ? 5.338 -4.004 -20.796 1.00 97.50 111 ILE A N 1
ATOM 891 C CA . ILE A 1 111 ? 4.800 -2.687 -21.129 1.00 97.50 111 ILE A CA 1
ATOM 892 C C . ILE A 1 111 ? 4.912 -1.825 -19.879 1.00 97.50 111 ILE A C 1
ATOM 894 O O . ILE A 1 111 ? 4.504 -2.251 -18.802 1.00 97.50 111 ILE A O 1
ATOM 898 N N . TYR A 1 112 ? 5.461 -0.627 -19.997 1.00 97.50 112 TYR A N 1
ATOM 899 C CA . TYR A 1 112 ? 5.647 0.291 -18.875 1.00 97.50 112 TYR A CA 1
ATOM 900 C C . TYR A 1 112 ? 5.537 1.734 -19.359 1.00 97.50 112 TYR A C 1
ATOM 902 O O . TYR A 1 112 ? 5.590 1.988 -20.562 1.00 97.50 112 TYR A O 1
ATOM 910 N N . THR A 1 113 ? 5.369 2.689 -18.446 1.00 97.06 113 THR A N 1
ATOM 911 C CA . THR A 1 113 ? 5.509 4.106 -18.790 1.00 97.06 113 THR A CA 1
ATOM 912 C C . THR A 1 113 ? 6.887 4.612 -18.399 1.00 97.06 113 THR A C 1
ATOM 914 O O . THR A 1 113 ? 7.462 4.163 -17.407 1.00 97.06 113 THR A O 1
ATOM 917 N N . ARG A 1 114 ? 7.439 5.543 -19.178 1.00 96.44 114 ARG A N 1
ATOM 918 C CA . ARG A 1 114 ? 8.648 6.284 -18.799 1.00 96.44 114 ARG A CA 1
ATOM 919 C C . ARG A 1 114 ? 8.383 7.765 -18.959 1.00 96.44 114 ARG A C 1
ATOM 921 O O . ARG A 1 114 ? 7.945 8.215 -20.020 1.00 96.44 114 ARG A O 1
ATOM 928 N N . ARG A 1 115 ? 8.672 8.520 -17.902 1.00 95.44 115 ARG A N 1
ATOM 929 C CA . ARG A 1 115 ? 8.523 9.970 -17.905 1.00 95.44 115 ARG A CA 1
ATOM 930 C C . ARG A 1 115 ? 9.820 10.621 -18.367 1.00 95.44 115 ARG A C 1
ATOM 932 O O . ARG A 1 115 ? 10.767 10.693 -17.596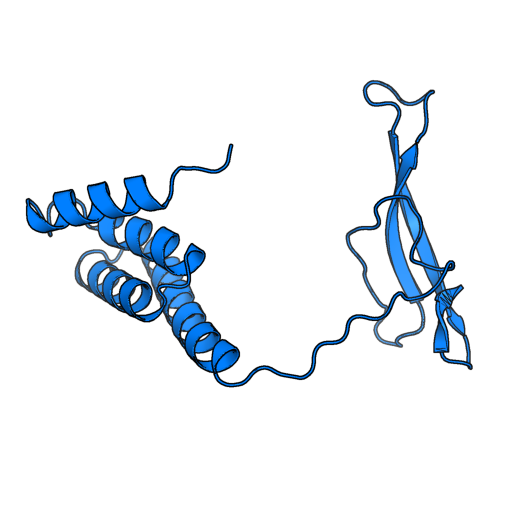 1.00 95.44 115 ARG A O 1
ATOM 939 N N . VAL A 1 116 ? 9.843 11.117 -19.596 1.00 94.25 116 VAL A N 1
ATOM 940 C CA . VAL A 1 116 ? 11.002 11.758 -20.227 1.00 94.25 116 VAL A CA 1
ATOM 941 C C . VAL A 1 116 ? 10.851 13.277 -20.270 1.00 94.25 116 VAL A C 1
ATOM 943 O O . VAL A 1 116 ? 9.745 13.820 -20.224 1.00 94.25 116 VAL A O 1
ATOM 946 N N . THR A 1 117 ? 11.977 13.981 -20.369 1.00 93.56 117 THR A N 1
ATOM 947 C CA . THR A 1 117 ? 11.983 15.434 -20.578 1.00 93.56 117 THR A CA 1
ATOM 948 C C . THR A 1 117 ? 11.564 15.756 -22.015 1.00 93.56 117 THR A C 1
ATOM 950 O O . THR A 1 117 ? 12.166 15.258 -22.962 1.00 93.56 117 THR A O 1
ATOM 953 N N . ALA A 1 118 ? 10.565 16.622 -22.168 1.00 93.12 118 ALA A N 1
ATOM 954 C CA . ALA A 1 118 ? 10.046 17.121 -23.441 1.00 93.12 118 ALA A CA 1
ATOM 955 C C . ALA A 1 118 ? 9.775 18.636 -23.309 1.00 93.12 118 ALA A C 1
ATOM 957 O O . ALA A 1 118 ? 8.658 19.034 -22.966 1.00 93.12 118 ALA A O 1
ATOM 958 N N . PRO A 1 119 ? 10.793 19.507 -23.483 1.00 93.44 119 PRO A N 1
ATOM 959 C CA . PRO A 1 119 ? 10.717 20.940 -23.155 1.00 93.44 119 PRO A CA 1
ATOM 960 C C . PRO A 1 119 ? 9.604 21.716 -23.878 1.00 93.44 119 PRO A C 1
ATOM 962 O O . PRO A 1 119 ? 9.123 22.744 -23.390 1.00 93.44 119 PRO A O 1
ATOM 965 N N . GLU A 1 120 ? 9.203 21.238 -25.050 1.00 93.69 120 GLU A N 1
ATOM 966 C CA . GLU A 1 120 ? 8.110 21.755 -25.865 1.00 93.69 120 GLU A CA 1
ATOM 967 C C . GLU A 1 120 ? 6.721 21.476 -25.265 1.00 93.69 120 GLU A C 1
ATOM 969 O O . GLU A 1 120 ? 5.775 22.221 -25.538 1.00 93.69 120 GLU A O 1
ATOM 974 N N . VAL A 1 121 ? 6.592 20.462 -24.401 1.00 91.00 121 VAL A N 1
ATOM 975 C CA . VAL A 1 121 ? 5.329 20.074 -23.762 1.00 91.00 121 VAL A CA 1
ATOM 976 C C . VAL A 1 121 ? 5.061 20.961 -22.545 1.00 91.00 121 VAL A C 1
ATOM 978 O O . VAL A 1 121 ? 5.722 20.894 -21.511 1.00 91.00 121 VAL A O 1
ATOM 981 N N . ARG A 1 122 ? 4.049 21.824 -22.642 1.00 91.00 122 ARG A N 1
ATOM 982 C CA . ARG A 1 122 ? 3.611 22.699 -21.540 1.00 91.00 122 ARG A CA 1
ATOM 983 C C . ARG A 1 122 ? 2.642 21.958 -20.599 1.00 91.00 122 ARG A C 1
ATOM 985 O O . ARG A 1 122 ? 1.880 21.120 -21.068 1.00 91.00 122 ARG A O 1
ATOM 992 N N . PRO A 1 123 ? 2.590 22.301 -19.296 1.00 89.56 123 PRO A N 1
ATOM 993 C CA . PRO A 1 123 ? 3.380 23.333 -18.618 1.00 89.56 123 PRO A CA 1
ATOM 994 C C . PRO A 1 123 ? 4.691 22.811 -18.009 1.00 89.56 123 PRO A C 1
ATOM 996 O O . PRO A 1 123 ? 5.526 23.621 -17.618 1.00 89.56 123 PRO A O 1
ATOM 999 N N . TYR A 1 124 ? 4.868 21.492 -17.912 1.00 89.00 124 TYR A N 1
ATOM 1000 C CA . TYR A 1 124 ? 5.916 20.885 -17.085 1.00 89.00 124 TYR A CA 1
ATOM 1001 C C . TYR A 1 124 ? 7.194 20.505 -17.837 1.00 89.00 124 TYR A C 1
ATOM 1003 O O . TYR A 1 124 ? 8.182 20.187 -17.186 1.00 89.00 124 TYR A O 1
ATOM 1011 N N . GLY A 1 125 ? 7.202 20.542 -19.171 1.00 93.38 125 GLY A N 1
ATOM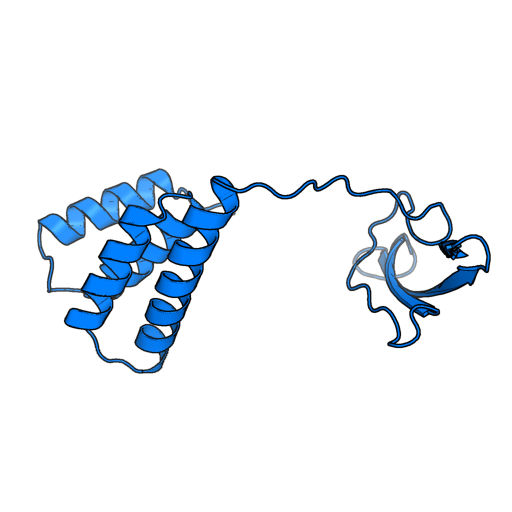 1012 C CA . GLY A 1 125 ? 8.359 20.135 -19.969 1.00 93.38 125 GLY A CA 1
ATOM 1013 C C . GLY A 1 125 ? 8.635 18.634 -19.896 1.00 93.38 125 GLY A C 1
ATOM 1014 O O . GLY A 1 125 ? 9.788 18.230 -20.006 1.00 93.38 125 GLY A O 1
ATOM 1015 N N . MET A 1 126 ? 7.604 17.821 -19.646 1.00 93.00 126 MET A N 1
ATOM 1016 C CA . MET A 1 126 ? 7.712 16.372 -19.475 1.00 93.00 126 MET A CA 1
ATOM 1017 C C . MET A 1 126 ? 6.661 15.669 -20.327 1.00 93.00 126 MET A C 1
ATOM 1019 O O . MET A 1 126 ? 5.544 16.168 -20.480 1.00 93.00 126 MET A O 1
ATOM 1023 N N . GLN A 1 127 ? 7.011 14.482 -20.798 1.00 92.62 127 GLN A N 1
ATOM 1024 C CA . GLN A 1 127 ? 6.138 13.560 -21.507 1.00 92.62 127 GLN A CA 1
ATOM 1025 C C . GLN A 1 127 ? 6.205 12.196 -20.829 1.00 92.62 127 GLN A C 1
ATOM 1027 O O . GLN A 1 127 ? 7.264 11.780 -20.370 1.00 92.62 127 GLN A O 1
ATOM 1032 N N . GLU A 1 128 ? 5.075 11.504 -20.753 1.00 92.88 128 GLU A N 1
ATOM 1033 C CA . GLU A 1 128 ? 5.012 10.125 -20.283 1.00 92.88 128 GLU A CA 1
ATOM 1034 C C . GLU A 1 128 ? 4.328 9.285 -21.359 1.00 92.88 128 GLU A C 1
ATOM 1036 O O . GLU A 1 128 ? 3.143 9.472 -21.628 1.00 92.88 128 GLU A O 1
ATOM 1041 N N . ASP A 1 129 ? 5.098 8.390 -21.974 1.00 92.38 129 ASP A N 1
ATOM 1042 C CA . ASP A 1 129 ? 4.638 7.500 -23.040 1.00 92.38 129 ASP A CA 1
ATOM 1043 C C . ASP A 1 129 ? 4.718 6.038 -22.608 1.00 92.38 129 ASP A C 1
ATOM 1045 O O . ASP A 1 129 ? 5.395 5.693 -21.635 1.00 92.38 129 ASP A O 1
ATOM 1049 N N . PHE A 1 130 ? 4.057 5.176 -23.382 1.00 94.94 130 PHE A N 1
ATOM 1050 C CA . PHE A 1 130 ? 4.225 3.733 -23.291 1.00 94.94 130 PHE A CA 1
ATOM 1051 C C . PHE A 1 130 ? 5.526 3.288 -23.956 1.00 94.94 130 PHE A C 1
ATOM 1053 O O . PHE A 1 130 ? 5.794 3.594 -25.117 1.00 94.94 130 PHE A O 1
ATOM 1060 N N . PHE A 1 131 ? 6.286 2.492 -23.219 1.00 96.12 131 PHE A N 1
ATOM 1061 C CA . PHE A 1 131 ? 7.471 1.788 -23.670 1.00 96.12 131 PHE A CA 1
ATOM 1062 C C . PHE A 1 131 ? 7.189 0.292 -23.622 1.00 96.12 131 PHE A C 1
ATOM 1064 O O . PHE A 1 131 ? 6.434 -0.196 -22.776 1.00 96.12 131 PHE A O 1
ATOM 1071 N N . VAL A 1 132 ? 7.790 -0.430 -24.560 1.00 97.38 132 VAL A N 1
ATOM 1072 C CA . VAL A 1 132 ? 7.655 -1.876 -24.681 1.00 97.38 132 VAL A CA 1
ATOM 1073 C C . VAL A 1 132 ? 9.052 -2.460 -24.743 1.00 97.38 132 VAL A C 1
ATOM 1075 O O . VAL A 1 132 ? 9.886 -1.974 -25.503 1.00 97.38 132 VAL A O 1
ATOM 1078 N N . SER A 1 133 ? 9.293 -3.492 -23.948 1.00 97.50 133 SER A N 1
ATOM 1079 C CA . SER A 1 133 ? 10.503 -4.295 -24.013 1.00 97.50 133 SER A CA 1
ATOM 1080 C C . SER A 1 133 ? 10.133 -5.764 -24.163 1.00 97.50 133 SER A C 1
ATOM 1082 O O . SER A 1 133 ? 9.167 -6.243 -23.561 1.00 97.50 133 SER A O 1
ATOM 1084 N N . HIS A 1 134 ? 10.890 -6.476 -24.985 1.00 97.62 134 HIS A N 1
ATOM 1085 C CA . HIS A 1 134 ? 10.703 -7.889 -25.247 1.00 97.62 134 HIS A CA 1
ATOM 1086 C C . HIS A 1 134 ? 11.775 -8.709 -24.546 1.00 97.62 134 HIS A C 1
ATOM 1088 O O . HIS A 1 134 ? 12.938 -8.318 -24.454 1.00 97.62 134 HIS A O 1
ATOM 1094 N N . ARG A 1 135 ? 11.371 -9.877 -24.049 1.00 96.31 135 ARG A N 1
ATOM 1095 C CA . ARG A 1 135 ? 12.283 -10.793 -23.379 1.00 96.31 135 ARG A CA 1
ATOM 1096 C C . ARG A 1 135 ? 13.017 -11.658 -24.403 1.00 96.31 135 ARG A C 1
ATOM 1098 O O . ARG A 1 135 ? 12.385 -12.424 -25.131 1.00 96.31 135 ARG A O 1
ATOM 1105 N N . GLY A 1 136 ? 14.340 -11.545 -24.443 1.00 93.75 136 GLY A N 1
ATOM 1106 C CA . GLY A 1 136 ? 15.227 -12.382 -25.246 1.00 93.75 136 GLY A CA 1
ATOM 1107 C C . GLY A 1 136 ? 15.323 -13.820 -24.727 1.00 93.75 136 GLY A C 1
ATOM 1108 O O . GLY A 1 136 ? 14.936 -14.129 -23.596 1.00 93.75 136 GLY A O 1
ATOM 1109 N N . GLU A 1 137 ? 15.871 -14.718 -25.550 1.00 94.38 137 GLU A N 1
ATOM 1110 C CA . GLU A 1 137 ? 16.104 -16.123 -25.170 1.00 94.38 137 GLU A CA 1
ATOM 1111 C C . GLU A 1 137 ? 17.105 -16.263 -24.012 1.00 94.38 137 GLU A C 1
ATOM 1113 O O . GLU A 1 137 ? 16.996 -17.180 -23.200 1.00 94.38 137 GLU A O 1
ATOM 1118 N N . ASP A 1 138 ? 18.042 -15.319 -23.897 1.00 93.12 138 ASP A N 1
ATOM 1119 C CA . ASP A 1 138 ? 18.996 -15.201 -22.789 1.00 93.12 138 ASP A CA 1
ATOM 1120 C C . ASP A 1 138 ? 18.371 -14.608 -21.510 1.00 93.12 138 ASP A C 1
ATOM 1122 O O . ASP A 1 138 ? 19.032 -14.489 -20.478 1.00 93.12 138 ASP A O 1
ATOM 1126 N N . GLY A 1 139 ? 17.084 -14.255 -21.567 1.00 90.31 139 GLY A N 1
ATOM 1127 C CA . GLY A 1 139 ? 16.327 -13.664 -20.475 1.00 90.31 139 GLY A CA 1
ATOM 1128 C C . GLY A 1 139 ? 16.528 -12.162 -20.293 1.00 90.31 139 GLY A C 1
ATOM 1129 O O . GLY A 1 139 ? 15.954 -11.616 -19.347 1.00 90.31 139 GLY A O 1
ATOM 1130 N N . SER A 1 140 ? 17.299 -11.509 -21.168 1.00 93.69 140 SER A N 1
ATOM 1131 C CA . SER A 1 140 ? 17.452 -10.053 -21.185 1.00 93.69 140 SER A CA 1
ATOM 1132 C C . SER A 1 140 ? 16.184 -9.361 -21.693 1.00 93.69 140 SER A C 1
ATOM 1134 O O . SER A 1 140 ? 15.381 -9.956 -22.409 1.00 93.69 140 SER A O 1
ATOM 1136 N N . TRP A 1 141 ? 15.990 -8.104 -21.301 1.00 95.25 141 TRP A N 1
ATOM 1137 C CA . TRP A 1 141 ? 14.913 -7.247 -21.793 1.00 95.25 141 TRP A CA 1
ATOM 1138 C C . TRP A 1 141 ? 15.499 -6.221 -22.772 1.00 95.25 141 TRP A C 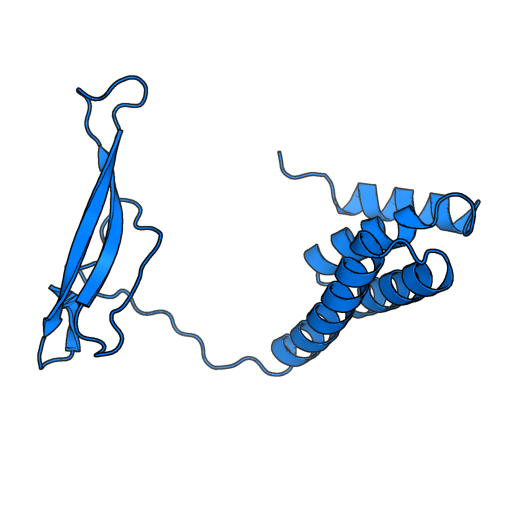1
ATOM 1140 O O . TRP A 1 141 ? 16.472 -5.543 -22.422 1.00 95.25 141 TRP A O 1
ATOM 1150 N N . GLY A 1 142 ? 14.930 -6.101 -23.977 1.00 90.94 142 GLY A N 1
ATOM 1151 C CA . GLY A 1 142 ? 15.366 -5.149 -25.009 1.00 90.94 142 GLY A CA 1
ATOM 1152 C C . GLY A 1 142 ? 14.377 -4.932 -26.141 1.00 90.94 142 GLY A C 1
ATOM 1153 O O . GLY A 1 142 ? 13.263 -5.497 -26.073 1.00 90.94 142 GLY A O 1
#

Foldseek 3Di:
DDDPLVVLLVVLVVVCVVPVQPDLCSLLVNLVSCVVVLVLVSSLVSLVSSVVRDPPPVSVVVSVVSNVSSVVSVVCVVPPDDDDDDDLPPLQDDPFDKADWDADPVRFKIKIWTKDAQCPDPDPRIDIDIHMWTQDPVRHTD

pLDDT: mean 94.54, std 6.47, range [40.81, 98.62]